Protein AF-A0A1V4M5J4-F1 (afdb_monomer)

pLDDT: mean 79.26, std 10.07, range [44.69, 93.56]

Nearest PDB structures (foldseek):
  1or7-assembly1_C  TM=6.309E-01  e=1.836E-01  Escherichia coli

Foldseek 3Di:
DPDQDDLVLLVCVVVVHDDDPVNVVCCVPDPVSVVSNVVVVVVVVVVVVVDDPDDDDPCPVVVVCVVPPPDDPVVVVVVVVVVVVVVVVVCVVPVVVVVCCVPVVVVVVVVVVVCVVVVVVVVVVVDDPVVVVVVVVVVVVVVVVVVVVVVVVVVD

Structure (mmCIF, N/CA/C/O backbone):
data_AF-A0A1V4M5J4-F1
#
_entry.id   AF-A0A1V4M5J4-F1
#
loop_
_atom_site.group_PDB
_atom_site.id
_atom_site.type_symbol
_atom_site.label_atom_id
_atom_site.label_alt_id
_atom_site.label_comp_id
_atom_site.label_asym_id
_atom_site.label_entity_id
_atom_site.label_seq_id
_atom_site.pdbx_PDB_ins_code
_atom_site.Cartn_x
_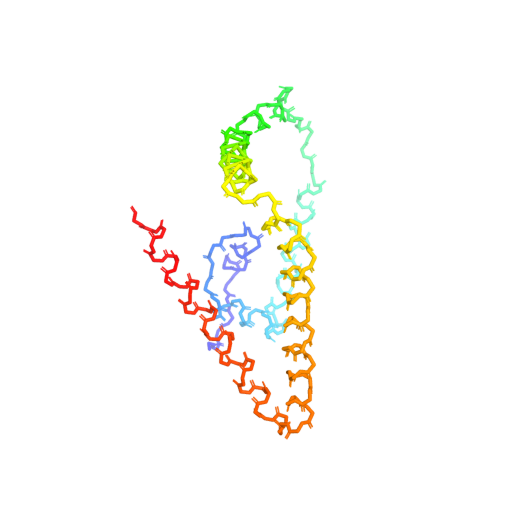atom_site.Cartn_y
_atom_site.Cartn_z
_atom_site.occupancy
_atom_site.B_iso_or_equiv
_atom_site.auth_seq_id
_atom_site.auth_comp_id
_atom_site.auth_asym_id
_atom_site.auth_atom_id
_atom_site.pdbx_PDB_model_num
ATOM 1 N N . MET A 1 1 ? -25.397 -15.116 8.235 1.00 53.81 1 MET A N 1
ATOM 2 C CA . MET A 1 1 ? -25.163 -15.018 9.693 1.00 53.81 1 MET A CA 1
ATOM 3 C C . MET A 1 1 ? -26.297 -14.196 10.264 1.00 53.81 1 MET A C 1
ATOM 5 O O . MET A 1 1 ? -26.350 -13.001 9.999 1.00 53.81 1 MET A O 1
ATOM 9 N N . ASP A 1 2 ? -27.207 -14.840 10.991 1.00 61.41 2 ASP A N 1
ATOM 10 C CA . ASP A 1 2 ? -28.459 -14.205 11.438 1.00 61.41 2 ASP A CA 1
ATOM 11 C C . ASP A 1 2 ? -28.350 -13.569 12.830 1.00 61.41 2 ASP A C 1
ATOM 13 O O . ASP A 1 2 ? -29.293 -12.954 13.320 1.00 61.41 2 ASP A O 1
ATOM 17 N N . LYS A 1 3 ? -27.184 -13.686 13.477 1.00 83.06 3 LYS A N 1
ATOM 18 C CA . LYS A 1 3 ? -26.915 -13.096 14.790 1.00 83.06 3 LYS A CA 1
ATOM 19 C C . LYS A 1 3 ? -25.970 -11.908 14.654 1.00 83.06 3 LYS A C 1
ATOM 21 O O . LYS A 1 3 ? -24.943 -12.004 13.988 1.00 83.06 3 LYS A O 1
ATOM 26 N N . CYS A 1 4 ? -26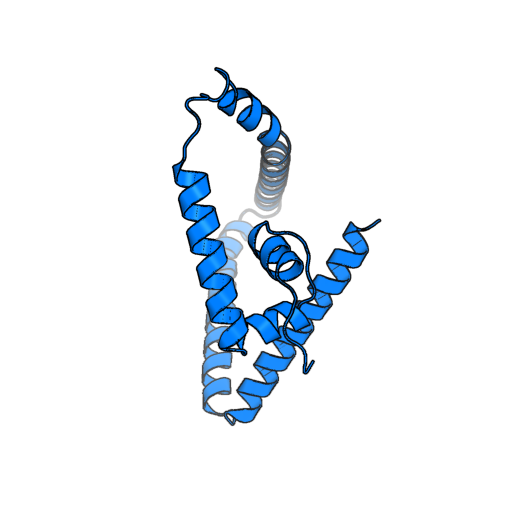.338 -10.805 15.303 1.00 88.56 4 CYS A N 1
ATOM 27 C CA . CYS A 1 4 ? -25.474 -9.638 15.443 1.00 88.56 4 CYS A CA 1
ATOM 28 C C . CYS A 1 4 ? -24.249 -9.994 16.308 1.00 88.56 4 CYS A C 1
ATOM 30 O O . CYS A 1 4 ? -24.425 -10.720 17.292 1.00 88.56 4 CYS A O 1
ATOM 32 N N . PRO A 1 5 ? -23.048 -9.476 15.988 1.00 88.56 5 PRO A N 1
ATOM 33 C CA . PRO A 1 5 ? -21.876 -9.624 16.840 1.00 88.56 5 PRO A CA 1
ATOM 34 C C . PRO A 1 5 ? -22.104 -8.983 18.212 1.00 88.56 5 PRO A C 1
ATOM 36 O O . PRO A 1 5 ? -22.878 -8.030 18.373 1.00 88.56 5 PRO A O 1
ATOM 39 N N . ASP A 1 6 ? -21.426 -9.536 19.206 1.00 90.75 6 ASP A N 1
ATOM 40 C CA . ASP A 1 6 ? -21.368 -8.998 20.555 1.00 90.75 6 ASP A CA 1
ATOM 41 C C . ASP A 1 6 ? -20.489 -7.735 20.611 1.00 90.75 6 ASP A C 1
ATOM 43 O O . ASP A 1 6 ? -19.774 -7.393 19.668 1.00 90.75 6 ASP A O 1
ATOM 47 N N . MET A 1 7 ? -20.559 -7.014 21.730 1.00 86.81 7 MET A N 1
ATOM 48 C CA . MET A 1 7 ? -19.864 -5.732 21.885 1.00 86.81 7 MET A CA 1
ATOM 49 C C . MET A 1 7 ? -18.336 -5.869 21.847 1.00 86.81 7 MET A C 1
ATOM 51 O O . MET A 1 7 ? -17.681 -4.953 21.356 1.00 86.81 7 MET A O 1
ATOM 55 N N . ILE A 1 8 ? -17.776 -6.997 22.303 1.00 90.31 8 ILE A N 1
ATOM 56 C CA . ILE A 1 8 ? -16.322 -7.218 22.320 1.00 90.31 8 ILE A CA 1
ATOM 57 C C . ILE A 1 8 ? -15.812 -7.332 20.886 1.00 90.31 8 ILE A C 1
ATOM 59 O O . ILE A 1 8 ? -14.844 -6.674 20.522 1.00 90.31 8 ILE A O 1
ATOM 63 N N . THR A 1 9 ? -16.522 -8.075 20.035 1.00 91.62 9 THR A N 1
ATOM 64 C CA . THR A 1 9 ? -16.176 -8.191 18.613 1.00 91.62 9 THR A CA 1
ATOM 65 C C . THR A 1 9 ? -16.234 -6.842 17.884 1.00 91.62 9 THR A C 1
ATOM 67 O O . THR A 1 9 ? -15.391 -6.552 17.034 1.00 91.62 9 THR A O 1
ATOM 70 N N . ILE A 1 10 ? -17.203 -5.979 18.217 1.00 90.25 10 ILE A N 1
ATOM 71 C CA . ILE A 1 10 ? -17.286 -4.623 17.643 1.00 90.25 10 ILE A CA 1
ATOM 72 C C . ILE A 1 10 ? -16.123 -3.746 18.139 1.00 90.25 10 ILE A C 1
ATOM 74 O O . ILE A 1 10 ? -15.601 -2.936 17.373 1.00 90.25 10 ILE A O 1
ATOM 78 N N . GLN A 1 11 ? -15.697 -3.904 19.392 1.00 90.50 11 GLN A N 1
ATOM 79 C CA . GLN A 1 11 ? -14.553 -3.181 19.942 1.00 90.50 11 GLN A CA 1
ATOM 80 C C . GLN A 1 11 ? -13.228 -3.638 19.312 1.00 90.50 11 GLN A C 1
ATOM 82 O O . GLN A 1 11 ? -12.470 -2.791 18.849 1.00 90.50 11 GLN A O 1
ATOM 87 N N . ALA A 1 12 ? -13.012 -4.948 19.166 1.00 91.62 12 ALA A N 1
ATOM 88 C CA . ALA A 1 12 ? -11.848 -5.515 18.481 1.00 91.62 12 ALA A CA 1
ATOM 89 C C . ALA A 1 12 ? -11.684 -4.940 17.060 1.00 91.62 12 ALA A C 1
ATOM 91 O O . ALA A 1 12 ? -10.591 -4.548 16.653 1.00 91.62 12 ALA A O 1
ATOM 92 N N . TYR A 1 13 ? -12.793 -4.775 16.328 1.00 92.12 13 TYR A N 1
ATOM 93 C CA . TYR A 1 13 ? -12.786 -4.092 15.031 1.00 92.12 13 TYR A CA 1
ATOM 94 C C . TYR A 1 13 ? -12.295 -2.637 15.105 1.00 92.12 13 TYR A C 1
ATOM 96 O O . TYR A 1 13 ? -11.559 -2.180 14.232 1.00 92.12 13 TYR A O 1
ATOM 104 N N . ILE A 1 14 ? -12.739 -1.883 16.114 1.00 89.88 14 ILE A N 1
ATOM 105 C CA . ILE A 1 14 ? -12.380 -0.470 16.310 1.00 89.88 14 ILE A CA 1
ATOM 106 C C . ILE A 1 14 ? -10.908 -0.314 16.716 1.00 89.88 14 ILE A C 1
ATOM 108 O O . ILE A 1 14 ? -10.287 0.703 16.387 1.00 89.88 14 ILE A O 1
ATOM 112 N N . ASP A 1 15 ? -10.355 -1.303 17.409 1.00 89.31 15 ASP A N 1
ATOM 113 C CA . ASP A 1 15 ? -8.960 -1.333 17.850 1.00 89.31 15 ASP A CA 1
ATOM 114 C C . ASP A 1 15 ? -8.002 -1.837 16.758 1.00 89.31 15 ASP A C 1
ATOM 116 O O . ASP A 1 15 ? -6.786 -1.822 16.935 1.00 89.31 15 ASP A O 1
ATOM 120 N N . GLY A 1 16 ? -8.538 -2.178 15.580 1.00 90.56 16 GLY A N 1
ATOM 121 C CA . GLY A 1 16 ? -7.759 -2.611 14.421 1.00 90.56 16 GLY A CA 1
ATOM 122 C C . GLY A 1 16 ? -7.316 -4.070 14.502 1.00 90.56 16 GLY A C 1
ATOM 123 O O . GLY A 1 16 ? -6.458 -4.491 13.724 1.00 90.56 16 GLY A O 1
ATOM 124 N N . GLU A 1 17 ? -7.892 -4.846 15.420 1.00 91.31 17 GLU A N 1
ATOM 125 C CA . GLU A 1 17 ? -7.632 -6.274 15.516 1.00 91.31 17 GLU A CA 1
ATOM 126 C C . GLU A 1 17 ? -8.239 -7.022 14.328 1.00 91.31 17 GLU A C 1
ATOM 128 O O . GLU A 1 17 ? -9.222 -6.610 13.699 1.00 91.31 17 GLU A O 1
ATOM 133 N N . LYS A 1 18 ? -7.633 -8.165 14.008 1.00 87.50 18 LYS A N 1
ATOM 134 C CA . LYS A 1 18 ? -8.095 -8.999 12.907 1.00 87.50 18 LYS A CA 1
ATOM 135 C C . LYS A 1 18 ? -9.385 -9.712 13.311 1.00 87.50 18 LYS A C 1
ATOM 137 O O . LYS A 1 18 ? -9.363 -10.613 14.143 1.00 87.50 18 LYS A O 1
ATOM 142 N N . ILE A 1 19 ? -10.476 -9.355 12.647 1.00 90.31 19 ILE A N 1
ATOM 143 C CA . ILE A 1 19 ? -11.776 -10.020 12.755 1.00 90.31 19 ILE A CA 1
ATOM 144 C C . ILE A 1 19 ? -12.249 -10.532 11.392 1.00 90.31 19 ILE A C 1
ATOM 146 O O . ILE A 1 19 ? -11.765 -10.090 10.350 1.00 90.31 19 ILE A O 1
ATOM 150 N N . ASP A 1 20 ? -13.194 -11.470 11.402 1.00 90.25 20 ASP A N 1
ATOM 151 C CA . ASP A 1 20 ? -13.699 -12.113 10.189 1.00 90.25 20 ASP A CA 1
ATOM 152 C C . ASP A 1 20 ? -14.428 -11.138 9.248 1.00 90.25 20 ASP A C 1
ATOM 154 O O . ASP A 1 20 ? -15.313 -10.375 9.653 1.00 90.25 20 ASP A O 1
ATOM 158 N N . ASP A 1 21 ? -14.134 -11.239 7.949 1.00 89.06 21 ASP A N 1
ATOM 159 C CA . ASP A 1 21 ? -14.714 -10.386 6.901 1.00 89.06 21 ASP A CA 1
ATOM 160 C C . ASP A 1 21 ? -16.246 -10.492 6.815 1.00 89.06 21 ASP A C 1
ATOM 162 O O . ASP A 1 21 ? -16.937 -9.526 6.478 1.00 89.06 21 ASP A O 1
ATOM 166 N N . SER A 1 22 ? -16.803 -11.653 7.168 1.00 88.62 22 SER A N 1
ATOM 167 C CA . SER A 1 22 ? -18.250 -11.888 7.223 1.00 88.62 22 SER A CA 1
ATOM 168 C C . SER A 1 22 ? -18.935 -11.040 8.302 1.00 88.62 22 SER A C 1
ATOM 170 O O . SER A 1 22 ? -20.039 -10.530 8.087 1.00 88.62 22 SER A O 1
ATOM 172 N N . ILE A 1 23 ? -18.266 -10.826 9.437 1.00 88.94 23 ILE A N 1
ATOM 173 C CA . ILE A 1 23 ? -18.744 -9.989 10.538 1.00 88.94 23 ILE A CA 1
ATOM 174 C C . ILE A 1 23 ? -18.654 -8.520 10.134 1.00 88.94 23 ILE A C 1
ATOM 176 O O . ILE A 1 23 ? -19.605 -7.768 10.348 1.00 88.94 23 ILE A O 1
ATOM 180 N N . ILE A 1 24 ? -17.570 -8.117 9.466 1.00 89.69 24 ILE A N 1
ATOM 181 C CA . ILE A 1 24 ? -17.420 -6.763 8.914 1.00 89.69 24 ILE A CA 1
ATOM 182 C C . ILE A 1 24 ? -18.541 -6.466 7.909 1.00 89.69 24 ILE A C 1
ATOM 184 O O . ILE A 1 24 ? -19.173 -5.407 7.975 1.00 89.69 24 ILE A O 1
ATOM 188 N N . ALA A 1 25 ? -18.835 -7.401 7.002 1.00 90.25 25 ALA A N 1
ATOM 189 C CA . ALA A 1 25 ? -19.927 -7.269 6.042 1.00 90.25 25 ALA A CA 1
ATOM 190 C C . ALA A 1 25 ? -21.294 -7.159 6.741 1.00 90.25 25 ALA A C 1
ATOM 192 O O . ALA A 1 25 ? -22.088 -6.275 6.406 1.00 90.25 25 ALA A O 1
ATOM 193 N N . HIS A 1 26 ? -21.547 -7.983 7.764 1.00 91.06 26 HIS A N 1
ATOM 194 C CA . HIS A 1 26 ? -22.761 -7.890 8.576 1.00 91.06 26 HIS A CA 1
ATOM 195 C C . HIS A 1 26 ? -22.872 -6.533 9.284 1.00 91.06 26 HIS A C 1
ATOM 197 O O . HIS A 1 26 ? -23.921 -5.895 9.216 1.00 91.06 26 HIS A O 1
ATOM 203 N N . MET A 1 27 ? -21.798 -6.046 9.912 1.00 90.12 27 MET A N 1
ATOM 204 C CA . MET A 1 27 ? -21.775 -4.745 10.587 1.00 90.12 27 MET A CA 1
ATOM 205 C C . MET A 1 27 ? -22.031 -3.580 9.629 1.00 90.12 27 MET A C 1
ATOM 207 O O . MET A 1 27 ? -22.615 -2.588 10.049 1.00 90.12 27 MET A O 1
ATOM 211 N N . LYS A 1 28 ? -21.649 -3.690 8.349 1.00 89.25 28 LYS A N 1
ATOM 212 C CA . LYS A 1 28 ? -21.954 -2.685 7.315 1.00 89.25 28 LYS A CA 1
ATOM 213 C C . LYS A 1 28 ? -23.415 -2.739 6.854 1.00 89.25 28 LYS A C 1
ATOM 215 O O . LYS A 1 28 ? -24.015 -1.691 6.623 1.00 89.25 28 LYS A O 1
ATOM 220 N N . GLY A 1 29 ? -23.998 -3.932 6.732 1.00 89.62 29 GLY A N 1
ATOM 221 C CA . GLY A 1 29 ? -25.382 -4.113 6.275 1.00 89.62 29 GLY A CA 1
ATOM 222 C C . GLY A 1 29 ? -26.430 -3.864 7.365 1.00 89.62 29 GLY A C 1
ATOM 223 O O . GLY A 1 29 ? -27.445 -3.204 7.134 1.00 89.62 29 GLY A O 1
ATOM 224 N N . CYS A 1 30 ? -26.173 -4.327 8.585 1.00 93.56 30 CYS A N 1
ATOM 225 C CA . CYS A 1 30 ? -27.130 -4.331 9.685 1.00 93.56 30 CYS A CA 1
ATOM 226 C C . CYS A 1 30 ? -27.238 -2.956 10.370 1.00 93.56 30 CYS A C 1
ATOM 228 O O . CYS A 1 30 ? -26.250 -2.402 10.852 1.00 93.56 30 CYS A O 1
ATOM 230 N N . GLN A 1 31 ? -28.447 -2.386 10.435 1.00 92.75 31 GLN A N 1
ATOM 231 C CA . GLN A 1 31 ? -28.675 -1.050 11.007 1.00 92.75 31 GLN A CA 1
ATOM 232 C C . GLN A 1 31 ? -28.373 -0.988 12.514 1.00 92.75 31 GLN A C 1
ATOM 234 O O . GLN A 1 31 ? -27.786 -0.012 12.983 1.00 92.75 31 GLN A O 1
ATOM 239 N N . SER A 1 32 ? -28.729 -2.028 13.273 1.00 92.06 32 SER A N 1
ATOM 240 C CA . SER A 1 32 ? -28.469 -2.081 14.718 1.00 92.06 32 SER A CA 1
ATOM 241 C C . SER A 1 32 ? -26.970 -2.151 15.022 1.00 92.06 32 SER A C 1
ATOM 243 O O . SER A 1 32 ? -26.491 -1.445 15.909 1.00 92.06 32 SER A O 1
ATOM 245 N N . CYS A 1 33 ? -26.218 -2.937 14.245 1.00 93.00 33 CYS A N 1
ATOM 246 C CA . CYS A 1 33 ? -24.767 -3.050 14.373 1.00 93.00 33 CYS A CA 1
ATOM 247 C C . CYS A 1 33 ? -24.063 -1.747 13.998 1.00 93.00 33 CYS A C 1
ATOM 249 O O . CYS A 1 33 ? -23.172 -1.316 14.723 1.00 93.00 33 CYS A O 1
ATOM 251 N N . ARG A 1 34 ? -24.505 -1.067 12.929 1.00 92.19 34 ARG A N 1
ATOM 252 C CA . ARG A 1 34 ? -23.992 0.265 12.569 1.00 92.19 34 ARG A CA 1
ATOM 253 C C . ARG A 1 34 ? -24.192 1.282 13.684 1.00 92.19 34 ARG A C 1
ATOM 255 O O . ARG A 1 34 ? -23.278 2.049 13.967 1.00 92.19 34 ARG A O 1
ATOM 262 N N . ARG A 1 35 ? -25.365 1.286 14.324 1.00 93.12 35 ARG A N 1
ATOM 263 C CA . ARG A 1 35 ? -25.643 2.210 15.430 1.00 93.12 35 ARG A CA 1
ATOM 264 C C . ARG A 1 35 ? -24.714 1.954 16.617 1.00 93.12 35 ARG A C 1
ATOM 266 O O . ARG A 1 35 ? -24.063 2.886 17.070 1.00 93.12 35 ARG A O 1
ATOM 273 N N . ARG A 1 36 ? -24.578 0.694 17.045 1.00 92.31 36 ARG A N 1
ATOM 274 C CA . ARG A 1 36 ? -23.653 0.304 18.127 1.00 92.31 36 ARG A CA 1
ATOM 275 C C . ARG A 1 36 ? -22.200 0.642 17.800 1.00 92.31 36 ARG A C 1
ATOM 277 O O . ARG A 1 36 ? -21.490 1.174 18.641 1.00 92.31 36 ARG A O 1
ATOM 284 N N . LEU A 1 37 ? -21.769 0.389 16.565 1.00 92.94 37 LEU A N 1
ATOM 285 C CA . LEU A 1 37 ? -20.431 0.751 16.100 1.00 92.94 37 LEU A CA 1
ATOM 286 C C . LEU A 1 37 ? -20.179 2.261 16.228 1.00 92.94 37 LEU A C 1
ATOM 288 O O . LEU A 1 37 ? -19.111 2.665 16.677 1.00 92.94 37 LEU A O 1
ATOM 292 N N . MET A 1 38 ? -21.154 3.094 15.854 1.00 92.56 38 MET A N 1
ATOM 293 C CA . MET A 1 38 ? -21.046 4.547 16.008 1.00 92.56 38 MET A CA 1
ATOM 294 C C . MET A 1 38 ? -21.010 4.970 17.479 1.00 92.56 38 MET A C 1
ATOM 296 O O . MET A 1 38 ? -20.183 5.801 17.837 1.00 92.56 38 MET A O 1
ATOM 300 N N . GLU A 1 39 ? -21.847 4.381 18.334 1.00 93.12 39 GLU A N 1
ATOM 301 C CA . GLU A 1 39 ? -21.849 4.651 19.779 1.00 93.12 39 GLU A CA 1
ATOM 302 C C . GLU A 1 39 ? -20.469 4.369 20.402 1.00 93.12 39 GLU A C 1
ATOM 304 O O . GLU A 1 39 ? -19.916 5.226 21.089 1.00 93.12 39 GLU A O 1
ATOM 309 N N . ILE A 1 40 ? -19.859 3.216 20.098 1.00 91.62 40 ILE A N 1
ATOM 310 C CA . ILE A 1 40 ? -18.527 2.866 20.621 1.00 91.62 40 ILE A CA 1
ATOM 311 C C . ILE A 1 40 ? -17.439 3.778 20.042 1.00 91.62 40 ILE A C 1
ATOM 313 O O . ILE A 1 40 ? -16.535 4.182 20.769 1.00 91.62 40 ILE A O 1
ATOM 317 N N . ARG A 1 41 ? -17.524 4.163 18.762 1.00 92.12 41 ARG A N 1
ATOM 318 C CA . ARG A 1 41 ? -16.579 5.127 18.169 1.00 92.12 41 ARG A CA 1
ATOM 319 C C . ARG A 1 41 ? -16.616 6.479 18.871 1.00 92.12 41 ARG A C 1
ATOM 321 O O . ARG A 1 41 ? -15.557 7.031 19.142 1.00 92.12 41 ARG A O 1
ATOM 328 N N . VAL A 1 42 ? -17.806 6.982 19.197 1.00 91.62 42 VAL A N 1
ATOM 329 C CA . VAL A 1 42 ? -17.960 8.238 19.947 1.00 91.62 42 VAL A CA 1
ATOM 330 C C . VAL A 1 42 ? -17.361 8.109 21.347 1.00 91.62 42 VAL A C 1
ATOM 332 O O . VAL A 1 42 ? -16.683 9.027 21.807 1.00 91.62 42 VAL A O 1
ATOM 335 N N . LEU A 1 43 ? -17.557 6.970 22.019 1.00 89.00 43 LEU A N 1
ATOM 336 C CA . LEU A 1 43 ? -16.948 6.709 23.326 1.00 89.00 43 LEU A CA 1
ATOM 337 C C . LEU A 1 43 ? -15.417 6.666 23.248 1.00 89.00 43 LEU A C 1
ATOM 339 O O . LEU A 1 43 ? -14.766 7.321 24.058 1.00 89.00 43 LEU A O 1
ATOM 343 N N . LYS A 1 44 ? -14.852 5.967 22.256 1.00 87.88 44 LYS A N 1
ATOM 344 C CA . LYS A 1 44 ? -13.405 5.935 21.998 1.00 87.88 44 LYS A CA 1
ATOM 345 C C . LYS A 1 44 ? -12.858 7.331 21.744 1.00 87.88 44 LYS A C 1
ATOM 347 O O . LYS A 1 44 ? -11.929 7.743 22.415 1.00 87.88 44 LYS A O 1
ATOM 352 N N . GLU A 1 45 ? -13.477 8.091 20.848 1.00 87.38 45 GLU A N 1
ATOM 353 C CA . GLU A 1 45 ? -13.035 9.451 20.543 1.00 87.38 45 GLU A CA 1
ATOM 354 C C . GLU A 1 45 ? -13.106 10.367 21.775 1.00 87.38 45 GLU A C 1
ATOM 356 O O . GLU A 1 45 ? -12.223 11.191 22.003 1.00 87.38 45 GLU A O 1
ATOM 361 N N . THR A 1 46 ? -14.137 10.207 22.607 1.00 86.94 46 THR A N 1
ATOM 362 C CA . THR A 1 46 ? -14.259 10.946 23.871 1.00 86.94 46 THR A CA 1
ATOM 363 C C . THR A 1 46 ? -13.156 10.549 24.857 1.00 86.94 46 THR A C 1
ATOM 365 O O . THR A 1 46 ? -12.590 11.422 25.512 1.00 86.94 46 THR A O 1
ATOM 368 N N . ALA A 1 47 ? -12.816 9.260 24.935 1.00 84.94 47 ALA A N 1
ATOM 369 C CA . ALA A 1 47 ? -11.721 8.746 25.755 1.00 84.94 47 ALA A CA 1
ATOM 370 C C . ALA A 1 47 ? -10.336 9.185 25.239 1.00 84.94 47 ALA A C 1
ATOM 372 O O . ALA A 1 47 ? -9.489 9.581 26.033 1.00 84.94 47 ALA A O 1
ATOM 373 N N . ASP A 1 48 ? -10.120 9.212 23.925 1.00 81.19 48 ASP A N 1
ATOM 374 C CA . ASP A 1 48 ? -8.877 9.694 23.311 1.00 81.19 48 ASP A CA 1
ATOM 375 C C . ASP A 1 48 ? -8.683 11.198 23.580 1.00 81.19 48 ASP A C 1
ATOM 377 O O . ASP A 1 48 ? -7.585 11.666 23.886 1.00 81.19 48 ASP A O 1
ATOM 381 N N . ARG A 1 49 ? -9.776 11.973 23.543 1.00 81.06 49 ARG A N 1
ATOM 382 C CA . ARG A 1 49 ? -9.782 13.409 23.880 1.00 81.06 49 ARG A CA 1
ATOM 383 C C . ARG A 1 49 ? -9.573 13.697 25.363 1.00 81.06 49 ARG A C 1
ATOM 385 O O . ARG A 1 49 ? -9.228 14.826 25.703 1.00 81.06 49 ARG A O 1
ATOM 392 N N . LEU A 1 50 ? -9.750 12.707 26.236 1.00 80.94 50 LEU A N 1
ATOM 393 C CA . LEU A 1 50 ? -9.435 12.825 27.660 1.00 80.94 50 LEU A CA 1
ATOM 394 C C . LEU A 1 50 ? -7.925 12.936 27.934 1.00 80.94 50 LEU A C 1
ATOM 396 O O . LEU A 1 50 ? -7.560 13.055 29.100 1.0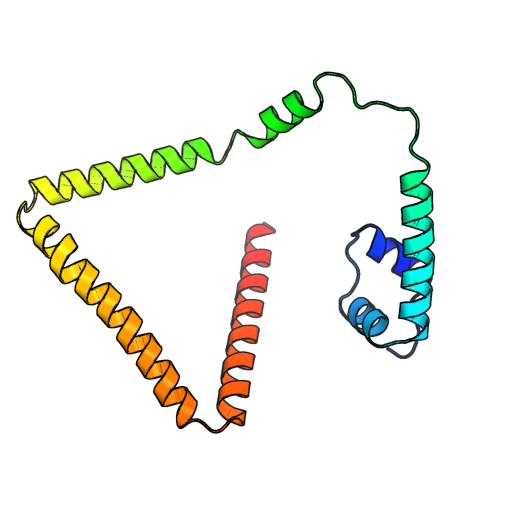0 80.94 50 LEU A O 1
ATOM 400 N N . ALA A 1 51 ? -7.089 12.957 26.881 1.00 61.31 51 ALA A N 1
ATOM 401 C CA . ALA A 1 51 ? -5.719 13.469 26.820 1.00 61.31 51 ALA A CA 1
ATOM 402 C C . ALA A 1 51 ? -5.030 13.542 28.189 1.00 61.31 51 ALA A C 1
ATOM 404 O O . ALA A 1 51 ? -5.033 14.574 28.871 1.00 61.31 51 ALA A O 1
ATOM 405 N N . GLY A 1 52 ? -4.418 12.424 28.584 1.00 65.31 52 GLY A N 1
ATOM 406 C CA . GLY A 1 52 ? -3.474 12.423 29.692 1.00 65.31 52 GLY A CA 1
ATOM 407 C C . GLY A 1 52 ? -2.426 13.517 29.469 1.00 65.31 52 GLY A C 1
ATOM 408 O O . GLY A 1 52 ? -1.961 13.732 28.353 1.00 65.31 52 GLY A O 1
ATOM 409 N N . LYS A 1 53 ? -2.034 14.224 30.534 1.00 66.56 53 LYS A N 1
ATOM 410 C CA . LYS A 1 53 ? -0.989 15.272 30.487 1.00 66.56 53 LYS A CA 1
ATOM 411 C C . LYS A 1 53 ? 0.414 14.721 30.186 1.00 66.56 53 LYS A C 1
ATOM 413 O O . LYS A 1 53 ? 1.397 15.458 30.271 1.00 66.56 53 LYS A O 1
ATOM 418 N N . GLU A 1 54 ? 0.515 13.430 29.901 1.00 74.06 54 GLU A N 1
ATOM 419 C CA . GLU A 1 54 ? 1.762 12.742 29.630 1.00 74.06 54 GLU A CA 1
ATOM 420 C C . GLU A 1 54 ? 2.292 13.181 28.270 1.00 74.06 54 GLU A C 1
ATOM 422 O O . GLU A 1 54 ? 1.646 13.046 27.232 1.00 74.06 54 GLU A O 1
ATOM 427 N N . LYS A 1 55 ? 3.486 13.765 28.293 1.00 76.75 55 LYS A N 1
ATOM 428 C CA . LYS A 1 55 ? 4.234 14.081 27.085 1.00 76.75 55 LYS A CA 1
ATOM 429 C C . LYS A 1 55 ? 5.072 12.867 26.717 1.00 76.75 55 LYS A C 1
ATOM 431 O O . LYS A 1 55 ? 5.621 12.205 27.597 1.00 76.75 55 LYS A O 1
ATOM 436 N N . LEU A 1 56 ? 5.194 12.610 25.417 1.00 78.00 56 LEU A N 1
ATOM 437 C CA . LEU A 1 56 ? 6.180 11.661 24.909 1.00 78.00 56 LEU A CA 1
ATOM 438 C C . LEU A 1 56 ? 7.582 12.060 25.409 1.00 78.00 56 LEU A C 1
ATOM 440 O O . LEU A 1 56 ? 7.855 13.261 25.523 1.00 78.00 56 LEU A O 1
ATOM 444 N N . PRO A 1 57 ? 8.466 11.088 25.697 1.00 83.69 57 PRO A N 1
ATOM 445 C CA . PRO A 1 57 ? 9.842 11.377 26.080 1.00 83.69 57 PRO A CA 1
ATOM 446 C C . PRO A 1 57 ? 10.539 12.239 25.024 1.00 83.69 57 PRO A C 1
ATOM 448 O O . PRO A 1 57 ? 10.311 12.071 23.820 1.00 83.69 57 PRO A O 1
ATOM 451 N N . GLU A 1 58 ? 11.418 13.138 25.467 1.00 86.62 58 GLU A N 1
ATOM 452 C CA . GLU A 1 58 ? 12.287 13.883 24.555 1.00 86.62 58 GLU A CA 1
ATOM 453 C C . GLU A 1 58 ? 13.102 12.901 23.693 1.00 86.62 58 GLU A C 1
ATOM 455 O O . GLU A 1 58 ? 13.577 11.873 24.177 1.00 86.62 58 GLU A O 1
ATOM 460 N N . GLY A 1 59 ? 13.200 13.174 22.389 1.00 84.44 59 GLY A N 1
ATOM 461 C CA . GLY A 1 59 ? 13.908 12.313 21.434 1.00 84.44 59 GLY A CA 1
ATOM 462 C C . GLY A 1 59 ? 13.144 11.074 20.941 1.00 84.44 59 GLY A C 1
ATOM 463 O O . GLY A 1 59 ? 13.671 10.335 20.110 1.00 84.44 59 GLY A O 1
ATOM 464 N N . PHE A 1 60 ? 11.892 10.837 21.365 1.00 86.94 60 PHE A N 1
ATOM 465 C CA . PHE A 1 60 ? 11.095 9.693 20.883 1.00 86.94 60 PHE A CA 1
ATOM 466 C C . PHE A 1 60 ? 10.957 9.665 19.350 1.00 86.94 60 PHE A C 1
ATOM 468 O O . PHE A 1 60 ? 11.154 8.625 18.722 1.00 86.94 60 PHE A O 1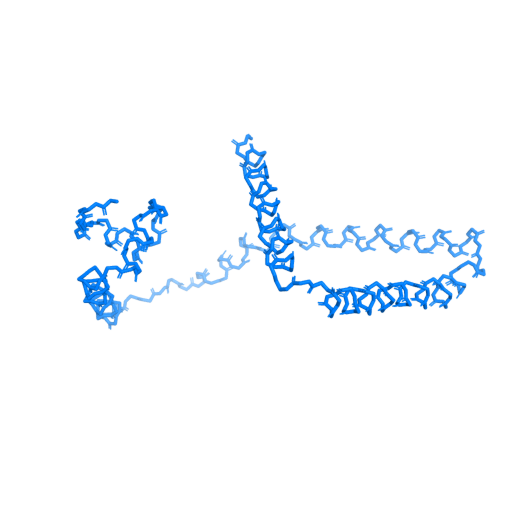
ATOM 475 N N . MET A 1 61 ? 10.664 10.816 18.736 1.00 85.00 61 MET A N 1
ATOM 476 C CA . MET A 1 61 ? 10.525 10.919 17.278 1.00 85.00 61 MET A CA 1
ATOM 477 C C . MET A 1 61 ? 11.852 10.690 16.546 1.00 85.00 61 MET A C 1
ATOM 479 O O . MET A 1 61 ? 11.866 10.091 15.472 1.00 85.00 61 MET A O 1
ATOM 483 N N . GLU A 1 62 ? 12.971 11.113 17.134 1.00 85.06 62 GLU A N 1
ATOM 484 C CA . GLU A 1 62 ? 14.308 10.902 16.573 1.00 85.06 62 GLU A CA 1
ATOM 485 C C . GLU A 1 62 ? 14.680 9.417 16.618 1.00 85.06 62 GLU A C 1
ATOM 487 O O . GLU A 1 62 ? 15.062 8.855 15.591 1.00 85.06 62 GLU A O 1
ATOM 492 N N . ALA A 1 63 ? 14.448 8.749 17.753 1.00 82.31 63 ALA A N 1
ATOM 493 C CA . ALA A 1 63 ? 14.649 7.309 17.903 1.00 82.31 63 ALA A CA 1
ATOM 494 C C . ALA A 1 63 ? 13.764 6.488 16.948 1.00 82.31 63 ALA A C 1
ATOM 496 O O . ALA A 1 63 ? 14.229 5.512 16.353 1.00 82.31 63 ALA A O 1
ATOM 497 N N . LEU A 1 64 ? 12.505 6.898 16.759 1.00 81.94 64 LEU A N 1
ATOM 498 C CA . LEU A 1 64 ? 11.596 6.262 15.808 1.00 81.94 64 LEU A CA 1
ATOM 499 C C . LEU A 1 64 ? 12.109 6.420 14.371 1.00 81.94 64 LEU A C 1
ATOM 501 O O . LEU A 1 64 ? 12.216 5.433 13.645 1.00 81.94 64 LEU A O 1
ATOM 505 N N . SER A 1 65 ? 12.482 7.643 13.987 1.00 79.06 65 SER A N 1
ATOM 506 C CA . SER A 1 65 ? 12.959 7.950 12.637 1.00 79.06 65 SER A CA 1
ATOM 507 C C . SER A 1 65 ? 14.251 7.210 12.286 1.00 79.06 65 SER A C 1
ATOM 509 O O . SER A 1 65 ? 14.367 6.697 11.172 1.00 79.06 65 SER A O 1
ATOM 511 N N . ALA A 1 66 ? 15.178 7.083 13.243 1.00 77.69 66 ALA A N 1
ATOM 512 C CA . ALA A 1 66 ? 16.418 6.334 13.082 1.00 77.69 66 ALA A CA 1
ATOM 513 C C . ALA A 1 66 ? 16.135 4.856 12.787 1.00 77.69 66 ALA A C 1
ATOM 515 O O . ALA A 1 66 ? 16.717 4.286 11.871 1.00 77.69 66 ALA A O 1
ATOM 516 N N . ARG A 1 67 ? 15.165 4.255 13.484 1.00 70.94 67 ARG A N 1
ATOM 517 C CA . ARG A 1 67 ? 14.820 2.838 13.317 1.00 70.94 67 ARG A CA 1
ATOM 518 C C . ARG A 1 67 ? 14.123 2.523 11.990 1.00 70.94 67 ARG A C 1
ATOM 520 O O . ARG A 1 67 ? 14.239 1.409 11.492 1.00 70.94 67 ARG A O 1
ATOM 527 N N . THR A 1 68 ? 13.406 3.481 11.405 1.00 67.44 68 THR A N 1
ATOM 528 C CA . THR A 1 68 ? 12.728 3.318 10.104 1.00 67.44 68 THR A CA 1
ATOM 529 C C . THR A 1 68 ? 13.602 3.612 8.880 1.00 67.44 68 THR A C 1
ATOM 531 O O . THR A 1 68 ? 13.186 3.313 7.763 1.00 67.44 68 THR A O 1
ATOM 534 N N . ARG A 1 69 ? 14.791 4.209 9.043 1.00 59.38 69 ARG A N 1
ATOM 535 C CA . ARG A 1 69 ? 15.587 4.738 7.917 1.00 59.38 69 ARG A CA 1
ATOM 536 C C . ARG A 1 69 ? 16.479 3.703 7.216 1.00 59.38 69 ARG A C 1
ATOM 538 O O . ARG A 1 69 ? 16.939 3.967 6.106 1.00 59.38 69 ARG A O 1
ATOM 545 N N . ASP A 1 70 ? 16.701 2.536 7.813 1.00 57.97 70 ASP A N 1
ATOM 546 C CA . ASP A 1 70 ? 17.884 1.730 7.484 1.00 57.97 70 ASP A CA 1
ATOM 547 C C . ASP A 1 70 ? 17.775 0.766 6.286 1.00 57.97 70 ASP A C 1
ATOM 549 O O . ASP A 1 70 ? 18.807 0.280 5.832 1.00 57.97 70 ASP A O 1
ATOM 553 N N . SER A 1 71 ? 16.602 0.496 5.695 1.00 58.00 71 SER A N 1
ATOM 554 C CA . SER A 1 71 ? 16.504 -0.574 4.673 1.00 58.00 71 SER A CA 1
ATOM 555 C C . SER A 1 71 ? 16.243 -0.133 3.226 1.00 58.00 71 SER A C 1
ATOM 557 O O . SER A 1 71 ? 16.631 -0.849 2.304 1.00 58.00 71 SER A O 1
ATOM 559 N N . SER A 1 72 ? 15.631 1.029 2.973 1.00 64.00 72 SER A N 1
ATOM 560 C CA . SER A 1 72 ? 15.179 1.388 1.613 1.00 64.00 72 SER A CA 1
ATOM 561 C C . SER A 1 72 ? 16.178 2.224 0.806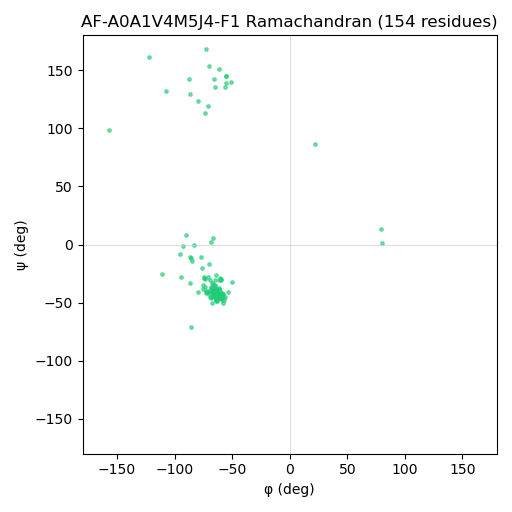 1.00 64.00 72 SER A C 1
ATOM 563 O O . SER A 1 72 ? 16.216 2.126 -0.421 1.00 64.00 72 SER A O 1
ATOM 565 N N . LEU A 1 73 ? 17.023 3.018 1.469 1.00 70.00 73 LEU A N 1
ATOM 566 C CA . LEU A 1 73 ? 17.963 3.914 0.785 1.00 70.00 73 LEU A CA 1
ATOM 567 C C . LEU A 1 73 ? 19.110 3.159 0.107 1.00 70.00 73 LEU A C 1
ATOM 569 O O . LEU A 1 73 ? 19.463 3.472 -1.026 1.00 70.00 73 LEU A O 1
ATOM 573 N N . LEU A 1 74 ? 19.658 2.137 0.766 1.00 72.19 74 LEU A N 1
ATOM 574 C CA . LEU A 1 74 ? 20.731 1.311 0.205 1.00 72.19 74 LEU A CA 1
ATOM 575 C C . LEU A 1 74 ? 20.261 0.533 -1.027 1.00 72.19 74 LEU A C 1
ATOM 577 O O . LEU A 1 74 ? 20.965 0.515 -2.033 1.00 72.19 74 LEU A O 1
ATOM 581 N N . ALA A 1 75 ? 19.054 -0.035 -0.974 1.00 75.19 75 ALA A N 1
ATOM 582 C CA . ALA A 1 75 ? 18.443 -0.714 -2.113 1.00 75.19 75 ALA A CA 1
ATOM 583 C C . ALA A 1 75 ? 18.198 0.245 -3.289 1.00 75.19 75 ALA A C 1
ATOM 585 O O . ALA A 1 75 ? 18.517 -0.083 -4.427 1.00 75.19 75 ALA A O 1
ATOM 586 N N . ALA A 1 76 ? 17.702 1.458 -3.021 1.00 76.94 76 ALA A N 1
ATOM 587 C CA . ALA A 1 76 ? 17.493 2.463 -4.060 1.00 76.94 76 ALA A CA 1
ATOM 588 C C . ALA A 1 76 ? 18.815 2.876 -4.734 1.00 76.94 76 ALA A C 1
ATOM 590 O O . ALA A 1 76 ? 18.900 2.927 -5.965 1.00 76.94 76 ALA A O 1
ATOM 591 N N . ILE A 1 77 ? 19.866 3.110 -3.939 1.00 84.25 77 ILE A N 1
ATOM 592 C CA . ILE A 1 77 ? 21.196 3.484 -4.437 1.00 84.25 77 ILE A CA 1
ATOM 593 C C . ILE A 1 77 ? 21.805 2.356 -5.278 1.00 84.25 77 ILE A C 1
ATOM 595 O O . ILE A 1 77 ? 22.343 2.630 -6.352 1.00 84.25 77 ILE A O 1
ATOM 599 N N . THR A 1 78 ? 21.697 1.094 -4.851 1.00 82.19 78 THR A N 1
ATOM 600 C CA . THR A 1 78 ? 22.229 -0.038 -5.626 1.00 82.19 78 THR A CA 1
ATOM 601 C C . THR A 1 78 ? 21.491 -0.216 -6.948 1.00 82.19 78 THR A C 1
ATOM 603 O O . THR A 1 78 ? 22.147 -0.372 -7.979 1.00 82.19 78 THR A O 1
ATOM 606 N N . THR A 1 79 ? 20.159 -0.098 -6.979 1.00 82.62 79 THR A N 1
ATOM 607 C CA . THR A 1 79 ? 19.411 -0.119 -8.248 1.00 82.62 79 THR A CA 1
ATOM 608 C C . THR A 1 79 ? 19.796 1.027 -9.178 1.00 82.62 79 THR A C 1
ATOM 610 O O . THR A 1 79 ? 19.991 0.798 -10.372 1.00 82.62 79 THR A O 1
ATOM 613 N N . ALA A 1 80 ? 19.969 2.242 -8.650 1.00 87.00 80 ALA A N 1
ATOM 614 C CA . ALA A 1 80 ? 20.382 3.393 -9.448 1.00 87.00 80 ALA A CA 1
ATOM 615 C C . ALA A 1 80 ? 21.788 3.199 -10.040 1.00 87.00 80 ALA A C 1
ATOM 617 O O . ALA A 1 80 ? 22.010 3.494 -11.214 1.00 87.00 80 ALA A O 1
ATOM 618 N N . ALA A 1 81 ? 22.722 2.646 -9.259 1.00 89.50 81 ALA A N 1
ATOM 619 C CA . ALA A 1 81 ? 24.076 2.347 -9.716 1.00 89.50 81 ALA A CA 1
ATOM 620 C C . ALA A 1 81 ? 24.092 1.283 -10.826 1.00 89.50 81 ALA A C 1
ATOM 622 O O . ALA A 1 81 ? 24.748 1.477 -11.849 1.00 89.50 81 ALA A O 1
ATOM 623 N N . ILE A 1 82 ? 23.333 0.191 -10.669 1.00 89.44 82 ILE A N 1
ATOM 624 C CA . ILE A 1 82 ? 23.207 -0.859 -11.695 1.00 89.44 82 ILE A CA 1
ATOM 625 C C . ILE A 1 82 ? 22.630 -0.277 -12.989 1.00 89.44 82 ILE A C 1
ATOM 627 O O . ILE A 1 82 ? 23.153 -0.534 -14.073 1.00 89.44 82 ILE A O 1
ATOM 631 N N . PHE A 1 83 ? 21.583 0.543 -12.881 1.00 87.31 83 PHE A N 1
ATOM 632 C CA . PHE A 1 83 ? 20.961 1.177 -14.038 1.00 87.31 83 PHE A CA 1
ATOM 633 C C . PHE A 1 83 ? 21.933 2.110 -14.771 1.00 87.31 83 PHE A C 1
ATOM 635 O O . PHE A 1 83 ? 22.040 2.055 -15.995 1.00 87.31 83 PHE A O 1
ATOM 642 N N . LEU A 1 84 ? 22.701 2.914 -14.031 1.00 90.75 84 LEU A N 1
ATOM 643 C CA . LEU A 1 84 ? 23.715 3.798 -14.602 1.00 90.75 84 LEU A CA 1
ATOM 644 C C . LEU A 1 84 ? 24.785 3.008 -15.369 1.00 90.75 84 LEU A C 1
ATOM 646 O O . LEU A 1 84 ? 25.132 3.375 -16.491 1.00 90.75 84 LEU A O 1
ATOM 650 N N . VAL A 1 85 ? 25.276 1.906 -14.794 1.00 89.25 85 VAL A N 1
ATOM 651 C CA . VAL A 1 85 ? 26.262 1.033 -15.449 1.00 89.25 85 VAL A CA 1
ATOM 652 C C . VAL A 1 85 ? 25.698 0.466 -16.748 1.00 89.25 85 VAL A C 1
ATOM 654 O O . VAL A 1 85 ? 26.374 0.535 -17.768 1.00 89.25 85 VAL A O 1
ATOM 657 N N . LEU A 1 86 ? 24.452 -0.015 -16.752 1.00 82.00 86 LEU A N 1
ATOM 658 C CA . LEU A 1 86 ? 23.810 -0.537 -17.962 1.00 82.00 86 LEU A CA 1
ATOM 659 C C . LEU A 1 86 ? 23.678 0.525 -19.060 1.00 82.00 86 LEU A C 1
ATOM 661 O O . LEU A 1 86 ? 23.962 0.235 -20.222 1.00 82.00 86 LEU A O 1
ATOM 665 N N . VAL A 1 87 ? 23.299 1.755 -18.705 1.00 79.44 87 VAL A N 1
ATOM 666 C CA . VAL A 1 87 ? 23.203 2.872 -19.659 1.00 79.44 87 VAL A CA 1
ATOM 667 C C . VAL A 1 87 ? 24.577 3.219 -20.233 1.00 79.44 87 VAL A C 1
ATOM 669 O O . VAL A 1 87 ? 24.713 3.378 -21.445 1.00 79.44 87 VAL A O 1
ATOM 672 N N . ILE A 1 88 ? 25.612 3.282 -19.392 1.00 83.94 88 ILE A N 1
ATOM 673 C CA . ILE A 1 88 ? 26.987 3.547 -19.834 1.00 83.94 88 ILE A CA 1
ATOM 674 C C . ILE A 1 88 ? 27.480 2.416 -20.744 1.00 83.94 88 ILE A C 1
ATOM 676 O O . ILE A 1 88 ? 27.995 2.682 -21.829 1.00 83.94 88 ILE A O 1
ATOM 680 N N . SER A 1 89 ? 27.281 1.153 -20.361 1.00 82.19 89 SER A N 1
ATOM 681 C CA . SER A 1 89 ? 27.638 -0.000 -21.191 1.00 82.19 89 SER A CA 1
ATOM 682 C C . SER A 1 89 ? 26.924 0.033 -22.544 1.00 82.19 89 SER A C 1
ATOM 684 O O . SER A 1 89 ? 27.566 -0.184 -23.570 1.00 82.19 89 SER A O 1
ATOM 686 N N . ALA A 1 90 ? 25.632 0.368 -22.574 1.00 75.62 90 ALA A N 1
ATOM 687 C CA . ALA A 1 90 ? 24.870 0.510 -23.813 1.00 75.62 90 ALA A CA 1
ATOM 688 C C . ALA A 1 90 ? 25.407 1.641 -24.710 1.00 75.62 90 ALA A C 1
ATOM 690 O O . ALA A 1 90 ? 25.482 1.465 -25.926 1.00 75.62 90 ALA A O 1
ATOM 691 N N . TYR A 1 91 ? 25.839 2.764 -24.125 1.00 79.06 91 TYR A N 1
ATOM 692 C CA . TYR A 1 91 ? 26.454 3.876 -24.860 1.00 79.06 91 TYR A CA 1
ATOM 693 C C . TYR A 1 91 ? 27.757 3.470 -25.552 1.00 79.06 91 TYR A C 1
ATOM 695 O O . TYR A 1 91 ? 27.958 3.784 -26.724 1.00 79.06 91 TYR A O 1
ATOM 703 N N . PHE A 1 92 ? 28.630 2.744 -24.847 1.00 82.38 92 PHE A N 1
ATOM 704 C CA . PHE A 1 92 ? 29.908 2.295 -25.403 1.00 82.38 92 PHE A CA 1
ATOM 705 C C . PHE A 1 92 ? 29.762 1.152 -26.415 1.00 82.38 92 PHE A C 1
ATOM 707 O O . PHE A 1 92 ? 30.568 1.061 -27.338 1.00 82.38 92 PHE A O 1
ATOM 714 N N . LEU A 1 93 ? 28.745 0.296 -26.271 1.00 80.44 93 LEU A N 1
ATOM 715 C CA . LEU A 1 93 ? 28.482 -0.801 -27.208 1.00 80.44 93 LEU A CA 1
ATOM 716 C C . LEU A 1 93 ? 27.915 -0.307 -28.542 1.00 80.44 93 LEU A C 1
ATOM 718 O O . LEU A 1 93 ? 28.289 -0.827 -29.592 1.00 80.44 93 LEU A O 1
ATOM 722 N N . ASN A 1 94 ? 27.013 0.679 -28.523 1.00 78.75 94 ASN A N 1
ATOM 723 C CA . ASN A 1 94 ? 26.476 1.275 -29.742 1.00 78.75 94 ASN A CA 1
ATOM 724 C C . ASN A 1 94 ? 25.936 2.694 -29.461 1.00 78.75 94 ASN A C 1
ATOM 726 O O . ASN A 1 94 ? 24.795 2.839 -29.012 1.00 78.75 94 ASN A O 1
ATOM 730 N N . PRO A 1 95 ? 26.703 3.760 -29.751 1.00 70.19 95 PRO A N 1
ATOM 731 C CA . PRO A 1 95 ? 26.321 5.125 -29.381 1.00 70.19 95 PRO A CA 1
ATOM 732 C C . PRO A 1 95 ? 25.038 5.601 -30.083 1.00 70.19 95 PRO A C 1
ATOM 734 O O . PRO A 1 95 ? 24.294 6.411 -29.529 1.00 70.19 95 PRO A O 1
ATOM 737 N N . GL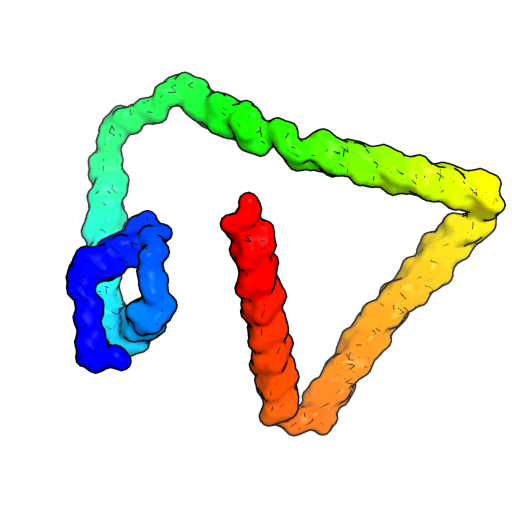Y A 1 96 ? 24.724 5.054 -31.265 1.00 74.25 96 GLY A N 1
ATOM 738 C CA . GLY A 1 96 ? 23.476 5.341 -31.980 1.00 74.25 96 GLY A CA 1
ATOM 739 C C . GLY A 1 96 ? 22.250 4.634 -31.391 1.00 74.25 96 GLY A C 1
ATOM 740 O O . GLY A 1 96 ? 21.122 5.084 -31.591 1.00 74.25 96 GLY A O 1
ATOM 741 N N . TYR A 1 97 ? 22.452 3.560 -30.625 1.00 71.12 97 TYR A N 1
ATOM 742 C CA . TYR A 1 97 ? 21.366 2.767 -30.054 1.00 71.12 97 TYR A CA 1
ATOM 743 C C . TYR A 1 97 ? 20.619 3.519 -28.956 1.00 71.12 97 TYR A C 1
ATOM 745 O O . TYR A 1 97 ? 19.397 3.472 -28.930 1.00 71.12 97 TYR A O 1
ATOM 753 N N . LEU A 1 98 ? 21.308 4.272 -28.092 1.00 69.69 98 LEU A N 1
ATOM 754 C CA . LEU A 1 98 ? 20.633 5.067 -27.058 1.00 69.69 98 LEU A CA 1
ATOM 755 C C . LEU A 1 98 ? 19.806 6.203 -27.657 1.00 69.69 98 LEU A C 1
ATOM 757 O O . LEU A 1 98 ? 18.676 6.411 -27.232 1.00 69.69 98 LEU A O 1
ATOM 761 N N . GLN A 1 99 ? 20.321 6.908 -28.667 1.00 75.31 99 GLN A N 1
ATOM 762 C CA . GLN A 1 99 ? 19.553 7.956 -29.347 1.00 75.31 99 GLN A CA 1
ATOM 763 C C . GLN A 1 99 ? 18.328 7.383 -30.068 1.00 75.31 99 GLN A C 1
ATOM 765 O O . GLN A 1 99 ? 17.241 7.960 -29.993 1.00 75.31 99 GLN A O 1
ATOM 770 N N . TRP A 1 100 ? 18.468 6.223 -30.713 1.00 76.88 100 TRP A N 1
ATOM 771 C CA . TRP A 1 100 ? 17.342 5.501 -31.303 1.00 76.88 100 TRP A CA 1
ATOM 772 C C . TRP A 1 100 ? 16.354 4.996 -30.239 1.00 76.88 100 TRP A C 1
ATOM 774 O O . TRP A 1 100 ? 15.148 5.118 -30.416 1.00 76.88 100 TRP A O 1
ATOM 784 N N . TRP A 1 101 ? 16.827 4.498 -29.099 1.00 72.25 101 TRP A N 1
ATOM 785 C CA . TRP A 1 101 ? 15.975 3.988 -28.025 1.00 72.25 101 TRP A CA 1
ATOM 786 C C . TRP A 1 101 ? 15.210 5.111 -27.307 1.00 72.25 101 TRP A C 1
ATOM 788 O O . TRP A 1 101 ? 14.007 4.992 -27.084 1.00 72.25 101 TRP A O 1
ATOM 798 N N . PHE A 1 102 ? 15.858 6.245 -27.022 1.00 74.12 102 PHE A N 1
ATOM 799 C CA . PHE A 1 102 ? 15.193 7.423 -26.453 1.00 74.12 102 PHE A CA 1
ATOM 800 C C . PHE A 1 102 ? 14.202 8.072 -27.425 1.00 74.12 102 PHE A C 1
ATOM 802 O O . PHE A 1 102 ? 13.187 8.597 -26.983 1.00 74.12 102 PHE A O 1
ATOM 809 N N . SER A 1 103 ? 14.463 8.033 -28.735 1.00 77.44 103 SER A N 1
ATOM 810 C CA . SER A 1 103 ? 13.540 8.576 -29.738 1.00 77.44 103 SER A CA 1
ATOM 811 C C . SER A 1 103 ? 12.474 7.558 -30.148 1.00 77.44 103 SER A C 1
ATOM 813 O O . SER A 1 103 ? 11.315 7.692 -29.768 1.00 77.44 103 SER A O 1
ATOM 815 N N . ALA A 1 104 ? 12.838 6.514 -30.885 1.00 69.12 104 ALA A N 1
ATOM 816 C CA . ALA A 1 104 ? 11.922 5.510 -31.413 1.00 69.12 104 ALA A CA 1
ATOM 817 C C . ALA A 1 104 ? 11.399 4.545 -30.341 1.00 69.12 104 ALA A C 1
ATOM 819 O O . ALA A 1 104 ? 10.233 4.166 -30.391 1.00 69.12 104 ALA A O 1
ATOM 820 N N . GLY A 1 105 ? 12.221 4.172 -29.357 1.00 70.75 105 GLY A N 1
ATOM 821 C CA . GLY A 1 105 ? 11.810 3.255 -28.288 1.00 70.75 105 GLY A CA 1
ATOM 822 C C . GLY A 1 105 ? 10.764 3.871 -27.359 1.00 70.75 105 GLY A C 1
ATOM 823 O O . GLY A 1 105 ? 9.702 3.284 -27.162 1.00 70.75 105 GLY A O 1
ATOM 824 N N . ILE A 1 106 ? 11.007 5.084 -26.849 1.00 73.31 106 ILE A N 1
ATOM 825 C CA . ILE A 1 106 ? 10.026 5.794 -26.008 1.00 73.31 106 ILE A CA 1
ATOM 826 C C . ILE A 1 106 ? 8.773 6.136 -26.813 1.00 73.31 106 ILE A C 1
ATOM 828 O O . ILE A 1 106 ? 7.668 5.897 -26.336 1.00 73.31 106 ILE A O 1
ATOM 832 N N . THR A 1 107 ? 8.919 6.633 -28.044 1.00 74.00 107 THR A N 1
ATOM 833 C CA . THR A 1 107 ? 7.755 6.966 -28.881 1.00 74.00 107 THR A CA 1
ATOM 834 C C . THR A 1 107 ? 6.936 5.720 -29.222 1.00 74.00 107 THR A C 1
ATOM 836 O O . THR A 1 107 ? 5.711 5.766 -29.176 1.00 74.00 107 THR A O 1
ATOM 839 N N . GLY A 1 108 ? 7.586 4.584 -29.489 1.00 68.62 108 GLY A N 1
ATOM 840 C CA . GLY A 1 108 ? 6.918 3.306 -29.731 1.00 68.62 108 GLY A CA 1
ATOM 841 C C . GLY A 1 108 ? 6.227 2.747 -28.489 1.00 68.62 108 GLY A C 1
ATOM 842 O O . GLY A 1 108 ? 5.129 2.214 -28.593 1.00 68.62 108 GLY A O 1
ATOM 843 N N . LEU A 1 109 ? 6.818 2.917 -27.304 1.00 71.81 109 LEU A N 1
ATOM 844 C CA . LEU A 1 109 ? 6.220 2.469 -26.047 1.00 71.81 109 LEU A CA 1
ATOM 845 C C . LEU A 1 109 ? 5.021 3.338 -25.649 1.00 71.81 109 LEU A C 1
ATOM 847 O O . LEU A 1 109 ? 3.985 2.814 -25.252 1.00 71.81 109 LEU A O 1
ATOM 851 N N . VAL A 1 110 ? 5.125 4.657 -25.822 1.00 73.00 110 VAL A N 1
ATOM 852 C CA . VAL A 1 110 ? 4.003 5.588 -25.631 1.00 73.00 110 VAL A CA 1
ATOM 853 C C . VAL A 1 110 ? 2.897 5.312 -26.649 1.00 73.00 110 VAL A C 1
ATOM 855 O O . VAL A 1 110 ? 1.734 5.233 -26.262 1.00 73.00 110 VAL A O 1
ATOM 858 N N . GLY A 1 111 ? 3.247 5.090 -27.919 1.00 73.50 111 GLY A N 1
ATOM 859 C CA . GLY A 1 111 ? 2.302 4.692 -28.963 1.00 73.50 111 GLY A CA 1
ATOM 860 C C . GLY A 1 111 ? 1.586 3.389 -28.620 1.00 73.50 111 GLY A C 1
ATOM 861 O O . GLY A 1 111 ? 0.364 3.352 -28.614 1.00 73.50 111 GLY A O 1
ATOM 862 N N . PHE A 1 112 ? 2.324 2.359 -28.203 1.00 73.00 112 PHE A N 1
ATOM 863 C CA . PHE A 1 112 ? 1.753 1.084 -27.769 1.00 73.00 112 PHE A CA 1
ATOM 864 C C . PHE A 1 112 ? 0.793 1.238 -26.583 1.00 73.00 112 PHE A C 1
ATOM 866 O O . PHE A 1 112 ? -0.272 0.623 -26.572 1.00 73.00 112 PHE A O 1
ATOM 873 N N . VAL A 1 113 ? 1.134 2.066 -25.591 1.00 73.62 113 VAL A N 1
ATOM 874 C CA . VAL A 1 113 ? 0.259 2.338 -24.439 1.00 73.62 113 VAL A CA 1
ATOM 8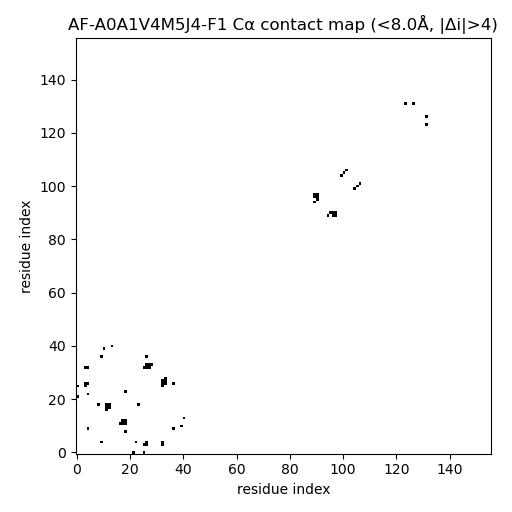75 C C . VAL A 1 113 ? -1.017 3.054 -24.879 1.00 73.62 113 VAL A C 1
ATOM 877 O O . VAL A 1 113 ? -2.105 2.659 -24.461 1.00 73.62 113 VAL A O 1
ATOM 880 N N . ILE A 1 114 ? -0.901 4.071 -25.737 1.00 75.06 114 ILE A N 1
ATOM 881 C CA . ILE A 1 114 ? -2.048 4.817 -26.266 1.00 75.06 114 ILE A CA 1
ATOM 882 C C . ILE A 1 114 ? -2.934 3.903 -27.115 1.00 75.06 114 ILE A C 1
ATOM 884 O O . ILE A 1 114 ? -4.137 3.857 -26.881 1.00 75.06 114 ILE A O 1
ATOM 888 N N . ASP A 1 115 ? -2.361 3.130 -28.035 1.00 76.12 115 ASP A N 1
ATOM 889 C CA . ASP A 1 115 ? -3.102 2.219 -28.911 1.00 76.12 115 ASP A CA 1
ATOM 890 C C . ASP A 1 115 ? -3.781 1.102 -28.119 1.00 76.12 115 ASP A C 1
ATOM 892 O O . ASP A 1 115 ? -4.936 0.770 -28.379 1.00 76.12 115 ASP A O 1
ATOM 896 N N . THR A 1 116 ? -3.110 0.563 -27.100 1.00 73.50 116 THR A N 1
ATOM 897 C CA . THR A 1 116 ? -3.706 -0.421 -26.190 1.00 73.50 116 THR A CA 1
ATOM 898 C C . THR A 1 116 ? -4.875 0.199 -25.429 1.00 73.50 116 THR A C 1
ATOM 900 O O . THR A 1 116 ? -5.954 -0.384 -25.372 1.00 73.50 116 THR A O 1
ATOM 903 N N . PHE A 1 117 ? -4.702 1.404 -24.883 1.00 71.75 117 PHE A N 1
ATOM 904 C CA . PHE A 1 117 ? -5.744 2.105 -24.136 1.00 71.75 117 PHE A CA 1
ATOM 905 C C . PHE A 1 117 ? -6.955 2.468 -25.011 1.00 71.75 117 PHE A C 1
ATOM 907 O O . PHE A 1 117 ? -8.098 2.219 -24.627 1.00 71.75 117 PHE A O 1
ATOM 914 N N . VAL A 1 118 ? -6.720 2.998 -26.212 1.00 72.62 118 VAL A N 1
ATOM 915 C CA . VAL A 1 118 ? -7.766 3.310 -27.196 1.00 72.62 118 VAL A CA 1
ATOM 916 C C . VAL A 1 118 ? -8.445 2.030 -27.682 1.00 72.62 118 VAL A C 1
ATOM 918 O O . VAL A 1 118 ? -9.671 1.987 -27.765 1.00 72.62 118 VAL A O 1
ATOM 921 N N . GLY A 1 119 ? -7.685 0.959 -27.920 1.00 71.94 119 GLY A N 1
ATOM 922 C CA . GLY A 1 119 ? -8.210 -0.366 -28.242 1.00 71.94 119 GLY A CA 1
ATOM 923 C C . GLY A 1 119 ? -9.140 -0.897 -27.151 1.00 71.94 119 GLY A C 1
ATOM 924 O O . GLY A 1 119 ? -10.246 -1.340 -27.453 1.00 71.94 119 GLY A O 1
ATOM 925 N N . PHE A 1 120 ? -8.756 -0.765 -25.879 1.00 73.19 120 PHE A N 1
ATOM 926 C CA . PHE A 1 120 ? -9.613 -1.111 -24.744 1.00 73.19 120 PHE A CA 1
ATOM 927 C C . PHE A 1 120 ? -10.875 -0.246 -24.663 1.00 73.19 120 PHE A C 1
ATOM 929 O O . PHE A 1 120 ? -11.946 -0.780 -24.377 1.00 73.19 120 PHE A O 1
ATOM 936 N N . LEU A 1 121 ? -10.790 1.057 -24.947 1.00 70.94 121 LEU A N 1
ATOM 937 C CA . LEU A 1 121 ? -11.958 1.945 -24.969 1.00 70.94 121 LEU A CA 1
ATOM 938 C C . LEU A 1 121 ? -12.940 1.588 -26.091 1.00 70.94 121 LEU A C 1
ATOM 940 O O . LEU A 1 121 ? -14.141 1.501 -25.845 1.00 70.94 121 LEU A O 1
ATOM 944 N N . ILE A 1 122 ? -12.447 1.338 -27.305 1.00 72.81 122 ILE A N 1
ATOM 945 C CA . ILE A 1 122 ? -13.276 0.959 -28.460 1.00 72.81 122 ILE A CA 1
ATOM 946 C C . ILE A 1 122 ? -13.889 -0.430 -28.251 1.00 72.81 122 ILE A C 1
ATOM 948 O O . ILE A 1 122 ? -15.067 -0.648 -28.537 1.00 72.81 122 ILE A O 1
ATOM 952 N N . MET A 1 123 ? -13.113 -1.372 -27.714 1.00 68.19 123 MET A N 1
ATOM 953 C CA . MET A 1 123 ? -13.608 -2.696 -27.353 1.00 68.19 123 MET A CA 1
ATOM 954 C C . MET A 1 123 ? -14.688 -2.568 -26.268 1.00 68.19 123 MET A C 1
ATOM 956 O O . MET A 1 123 ? -15.775 -3.119 -26.427 1.00 68.19 123 MET A O 1
ATOM 960 N N . GLY A 1 124 ? -14.459 -1.746 -25.241 1.00 64.62 124 GLY A N 1
ATOM 961 C CA . GLY A 1 124 ? -15.429 -1.434 -24.190 1.00 64.62 124 GLY A CA 1
ATOM 962 C C . GLY A 1 124 ? -16.730 -0.794 -24.691 1.00 64.62 124 GLY A C 1
ATOM 963 O O . GLY A 1 124 ? -17.779 -1.053 -24.116 1.00 64.62 124 GLY A O 1
ATOM 964 N N . GLN A 1 125 ? -16.707 -0.020 -25.780 1.00 68.81 125 GLN A N 1
ATOM 965 C CA . GLN A 1 125 ? -17.923 0.547 -26.382 1.00 68.81 125 GLN A CA 1
ATOM 966 C C . GLN A 1 125 ? -18.766 -0.484 -27.151 1.00 68.81 125 GLN A C 1
ATOM 968 O O . GLN A 1 125 ? -19.983 -0.339 -27.224 1.00 68.81 125 GLN A O 1
ATOM 973 N N . ASN A 1 126 ? -18.138 -1.528 -27.698 1.00 67.50 126 ASN A N 1
ATOM 974 C CA . ASN A 1 126 ? -18.815 -2.600 -28.441 1.00 67.50 126 ASN A CA 1
ATOM 975 C C . ASN A 1 126 ? -19.147 -3.831 -27.579 1.00 67.50 126 ASN A C 1
ATOM 977 O O . ASN A 1 126 ? -19.835 -4.747 -28.033 1.00 67.50 126 ASN A O 1
ATOM 981 N N . LEU A 1 127 ? -18.659 -3.875 -26.340 1.00 66.38 127 LEU A N 1
ATOM 982 C CA . LEU A 1 127 ? -18.915 -4.952 -25.393 1.00 66.38 127 LEU A CA 1
ATOM 983 C C . LEU A 1 127 ? -20.210 -4.690 -24.624 1.00 66.38 127 LEU A C 1
ATOM 985 O O . LEU A 1 127 ? -20.413 -3.628 -24.040 1.00 66.38 127 LEU A O 1
ATOM 989 N N . ALA A 1 128 ? -21.087 -5.696 -24.584 1.00 70.75 128 ALA A N 1
ATOM 990 C CA . ALA A 1 128 ? -22.288 -5.636 -23.761 1.00 70.75 128 ALA A CA 1
ATOM 991 C C . ALA A 1 128 ? -21.900 -5.340 -22.293 1.00 70.75 128 ALA A C 1
ATOM 993 O O . ALA A 1 128 ? -20.947 -5.948 -21.795 1.00 70.75 128 ALA A O 1
ATOM 994 N N . PRO A 1 129 ? -22.644 -4.486 -21.564 1.00 72.94 129 PRO A N 1
ATOM 995 C CA . PRO A 1 129 ? -22.307 -4.090 -20.191 1.00 72.94 129 PRO A CA 1
ATOM 996 C C . PRO A 1 129 ? -22.018 -5.269 -19.249 1.00 72.94 129 PRO A C 1
ATOM 998 O O . PRO A 1 129 ? -21.160 -5.177 -18.376 1.00 72.94 129 PRO A O 1
ATOM 1001 N N . ALA A 1 130 ? -22.685 -6.408 -19.465 1.00 69.31 130 ALA A N 1
ATOM 1002 C CA . ALA A 1 130 ? -22.478 -7.641 -18.710 1.00 69.31 130 ALA A CA 1
ATOM 1003 C C . ALA A 1 130 ? -21.076 -8.256 -18.890 1.00 69.31 130 ALA A C 1
ATOM 1005 O O . ALA A 1 130 ? -20.526 -8.800 -17.936 1.00 69.31 130 ALA A O 1
ATOM 1006 N N . LEU A 1 131 ? -20.477 -8.157 -20.080 1.00 71.94 131 LEU A N 1
ATOM 1007 C CA . LEU A 1 131 ? -19.131 -8.671 -20.347 1.00 71.94 131 LEU A CA 1
ATOM 1008 C C . LEU A 1 131 ? -18.047 -7.781 -19.734 1.00 71.94 131 LEU A C 1
ATOM 1010 O O . LEU A 1 131 ? -17.056 -8.302 -19.234 1.00 71.94 131 LEU A O 1
ATOM 1014 N N . ILE A 1 132 ? -18.255 -6.461 -19.706 1.00 69.69 132 ILE A N 1
ATOM 1015 C CA . ILE A 1 132 ? -17.371 -5.533 -18.984 1.00 69.69 132 ILE A CA 1
ATOM 1016 C C . ILE A 1 132 ? -17.398 -5.866 -17.489 1.00 69.69 132 ILE A C 1
ATOM 1018 O O . ILE A 1 132 ? -16.352 -6.001 -16.860 1.00 69.69 132 ILE A O 1
ATOM 1022 N N . LEU A 1 133 ? -18.595 -6.080 -16.935 1.00 71.81 133 LEU A N 1
ATOM 1023 C CA . LEU A 1 133 ? -18.777 -6.452 -15.532 1.00 71.81 133 LEU A CA 1
ATOM 1024 C C . LEU A 1 133 ? -18.131 -7.808 -15.208 1.00 71.81 133 LEU A C 1
ATOM 1026 O O . LEU A 1 133 ? -17.474 -7.943 -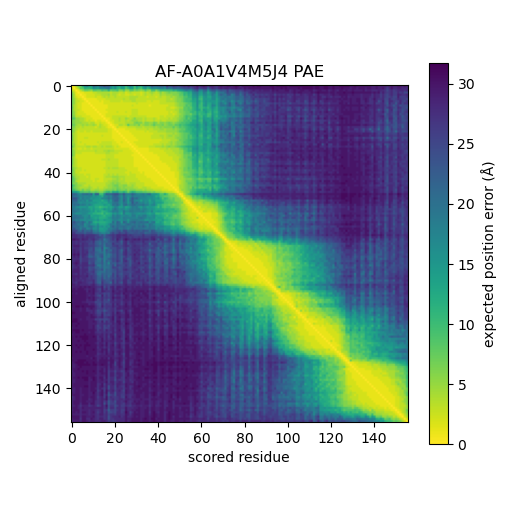14.179 1.00 71.81 133 LEU A O 1
ATOM 1030 N N . ALA A 1 134 ? -18.259 -8.787 -16.107 1.00 71.56 134 ALA A N 1
ATOM 1031 C CA . ALA A 1 134 ? -17.615 -10.091 -15.978 1.00 71.56 134 ALA A CA 1
ATOM 1032 C C . ALA A 1 134 ? -16.082 -10.001 -16.059 1.00 71.56 134 ALA A C 1
ATOM 1034 O O . ALA A 1 134 ? -15.395 -10.652 -15.276 1.00 71.56 134 ALA A O 1
ATOM 1035 N N . ALA A 1 135 ? -15.538 -9.173 -16.956 1.00 72.12 135 ALA A N 1
ATOM 1036 C CA . ALA A 1 135 ? -14.097 -8.963 -17.089 1.00 72.12 135 ALA A CA 1
ATOM 1037 C C . ALA A 1 135 ? -13.502 -8.260 -15.859 1.00 72.12 135 ALA A C 1
ATOM 1039 O O . ALA A 1 135 ? -12.469 -8.690 -15.348 1.00 72.12 135 ALA A O 1
ATOM 1040 N N . VAL A 1 136 ? -14.175 -7.230 -15.336 1.00 75.12 136 VAL A N 1
ATOM 1041 C CA . VAL A 1 136 ? -13.768 -6.551 -14.094 1.00 75.12 136 VAL A CA 1
ATOM 1042 C C . VAL A 1 136 ? -13.849 -7.509 -12.905 1.00 75.12 136 VAL A C 1
ATOM 1044 O O . VAL A 1 136 ? -12.908 -7.586 -12.121 1.00 75.12 136 VAL A O 1
ATOM 1047 N N . ALA A 1 137 ? -14.923 -8.295 -12.794 1.00 71.75 137 ALA A N 1
ATOM 1048 C CA . ALA A 1 137 ? -15.043 -9.311 -11.750 1.00 71.75 137 ALA A CA 1
ATOM 1049 C C . ALA A 1 137 ? -13.921 -10.360 -11.840 1.00 71.75 137 ALA A C 1
ATOM 1051 O O . ALA A 1 137 ? -13.327 -10.710 -10.822 1.00 71.75 137 ALA A O 1
ATOM 1052 N N . ALA A 1 138 ? -13.582 -10.821 -13.046 1.00 76.31 138 ALA A N 1
ATOM 1053 C CA . ALA A 1 138 ? -12.477 -11.749 -13.264 1.00 76.31 138 ALA A CA 1
ATOM 1054 C C . ALA A 1 138 ? -11.119 -11.140 -12.877 1.00 76.31 138 ALA A C 1
ATOM 1056 O O . ALA A 1 138 ? -10.327 -11.809 -12.216 1.00 76.31 138 ALA A O 1
ATOM 1057 N N . ALA A 1 139 ? -10.863 -9.874 -13.219 1.00 77.25 139 ALA A N 1
ATOM 1058 C CA . ALA A 1 139 ? -9.637 -9.174 -12.834 1.00 77.25 139 ALA A CA 1
ATOM 1059 C C . ALA A 1 139 ? -9.492 -9.065 -11.306 1.00 77.25 139 ALA A C 1
ATOM 1061 O O . ALA A 1 139 ? -8.435 -9.388 -10.769 1.00 77.25 139 ALA A O 1
ATOM 1062 N N . VAL A 1 140 ? -10.573 -8.716 -10.600 1.00 81.44 140 VAL A N 1
ATOM 1063 C CA . VAL A 1 140 ? -10.602 -8.667 -9.127 1.00 81.44 140 VAL A CA 1
ATOM 1064 C C . VAL A 1 140 ? -10.348 -10.050 -8.512 1.00 81.44 140 VAL A C 1
ATOM 1066 O O . VAL A 1 140 ? -9.624 -10.169 -7.525 1.00 81.44 140 VAL A O 1
ATOM 1069 N N . ILE A 1 141 ? -10.900 -11.118 -9.098 1.00 85.31 141 ILE A N 1
ATOM 1070 C CA . ILE A 1 141 ? -10.651 -12.497 -8.644 1.00 85.31 141 ILE A CA 1
ATOM 1071 C C . ILE A 1 141 ? -9.175 -12.879 -8.825 1.00 85.31 141 ILE A C 1
ATOM 1073 O O . ILE A 1 141 ? -8.591 -13.499 -7.935 1.00 85.31 141 ILE A O 1
ATOM 1077 N N . ILE A 1 142 ? -8.561 -12.505 -9.950 1.00 85.12 142 ILE A N 1
ATOM 1078 C CA . ILE A 1 142 ? -7.136 -12.755 -10.210 1.00 85.12 142 ILE A CA 1
ATOM 1079 C C . ILE A 1 142 ? -6.267 -11.991 -9.208 1.00 85.12 142 ILE A C 1
ATOM 1081 O O . ILE A 1 142 ? -5.345 -12.571 -8.639 1.00 85.12 142 ILE A O 1
ATOM 1085 N N . GLU A 1 143 ? -6.575 -10.722 -8.945 1.00 79.50 143 GLU A N 1
ATOM 1086 C CA . GLU A 1 143 ? -5.856 -9.903 -7.966 1.00 79.50 143 GLU A CA 1
ATOM 1087 C C . GLU A 1 143 ? -5.919 -10.520 -6.561 1.00 79.50 143 GLU A C 1
ATOM 1089 O O . GLU A 1 143 ? -4.888 -10.701 -5.910 1.00 79.50 143 GLU A O 1
ATOM 1094 N N . LEU A 1 144 ? -7.106 -10.958 -6.128 1.00 82.50 144 LEU A N 1
ATOM 1095 C CA . LEU A 1 144 ? -7.280 -11.694 -4.873 1.00 82.50 144 LEU A CA 1
ATOM 1096 C C . LEU A 1 144 ? -6.444 -12.975 -4.838 1.00 82.50 144 LEU A C 1
ATOM 1098 O O . LEU A 1 144 ? -5.809 -13.270 -3.826 1.00 82.50 144 LEU A O 1
ATOM 1102 N N . PHE A 1 145 ? -6.408 -13.732 -5.933 1.00 87.38 145 PHE A N 1
ATOM 1103 C CA . PHE A 1 145 ? -5.624 -14.961 -6.015 1.00 87.38 145 PHE A CA 1
ATOM 1104 C C . PHE A 1 145 ? -4.117 -14.698 -5.886 1.00 87.38 145 PHE A C 1
ATOM 1106 O O . PHE A 1 145 ? -3.423 -15.416 -5.161 1.00 87.38 145 PHE A O 1
ATOM 1113 N N . VAL A 1 146 ? -3.615 -13.647 -6.540 1.00 85.81 146 VAL A N 1
ATOM 1114 C CA . VAL A 1 146 ? -2.212 -13.218 -6.446 1.00 85.81 146 VAL A CA 1
ATOM 1115 C C . VAL A 1 146 ? -1.871 -12.786 -5.021 1.00 85.81 146 VAL A C 1
ATOM 1117 O O . VAL A 1 146 ? -0.869 -13.245 -4.475 1.00 85.81 146 VAL A O 1
ATOM 1120 N N . LEU A 1 147 ? -2.723 -11.981 -4.383 1.00 81.44 147 LEU A N 1
ATOM 1121 C CA . LEU A 1 147 ? -2.526 -11.538 -2.999 1.00 81.44 147 LEU A CA 1
ATOM 1122 C C . LEU A 1 147 ? -2.537 -12.706 -2.007 1.00 81.44 147 LEU A C 1
ATOM 1124 O O . LEU A 1 147 ? -1.711 -12.750 -1.094 1.00 81.44 147 LEU A O 1
ATOM 1128 N N . ILE A 1 148 ? -3.421 -13.689 -2.201 1.00 82.25 148 ILE A N 1
ATOM 1129 C CA . ILE A 1 148 ? -3.446 -14.912 -1.389 1.00 82.25 148 ILE A CA 1
ATOM 1130 C C . ILE A 1 148 ? -2.136 -15.684 -1.561 1.00 82.25 148 ILE A C 1
ATOM 1132 O O . ILE A 1 148 ? -1.533 -16.095 -0.568 1.00 82.25 148 ILE A O 1
ATOM 1136 N N . LYS A 1 149 ? -1.659 -15.860 -2.798 1.00 81.31 149 LYS A N 1
ATOM 1137 C CA . LYS A 1 149 ? -0.401 -16.566 -3.065 1.00 81.31 149 LYS A CA 1
ATOM 1138 C C . LYS A 1 149 ? 0.809 -15.849 -2.476 1.00 81.31 149 LYS A C 1
ATOM 1140 O O . LYS A 1 149 ? 1.606 -16.514 -1.822 1.00 81.31 149 LYS A O 1
ATOM 1145 N N . LEU A 1 150 ? 0.910 -14.530 -2.621 1.00 74.25 150 LEU A N 1
ATOM 1146 C CA . LEU A 1 150 ? 1.984 -13.730 -2.019 1.00 74.25 150 LEU A CA 1
ATOM 1147 C C . LEU A 1 150 ? 2.000 -13.858 -0.495 1.00 74.25 150 LEU A C 1
ATOM 1149 O O . LEU A 1 150 ? 3.032 -14.181 0.083 1.00 74.25 150 LEU A O 1
ATOM 1153 N N . LYS A 1 151 ? 0.833 -13.757 0.148 1.00 71.31 151 LYS A N 1
ATOM 1154 C CA . LYS A 1 151 ? 0.698 -13.952 1.597 1.00 71.31 151 LYS A CA 1
ATOM 1155 C C . LYS A 1 151 ? 1.111 -15.351 2.064 1.00 71.31 151 LYS A C 1
ATOM 1157 O O . LYS A 1 151 ? 1.538 -15.521 3.199 1.00 71.31 151 LYS A O 1
ATOM 1162 N N . THR A 1 152 ? 0.966 -16.358 1.202 1.00 74.12 152 THR A N 1
ATOM 1163 C CA . THR A 1 152 ? 1.398 -17.730 1.509 1.00 74.12 152 THR A CA 1
ATOM 1164 C C . THR A 1 152 ? 2.924 -17.872 1.441 1.00 74.12 152 THR A C 1
ATOM 1166 O O . THR A 1 152 ? 3.477 -18.720 2.130 1.00 74.12 152 THR A O 1
ATOM 1169 N N . VAL A 1 153 ? 3.597 -17.055 0.625 1.00 65.56 153 VAL A N 1
ATOM 1170 C CA . VAL A 1 153 ? 5.058 -17.069 0.428 1.00 65.56 153 VAL A CA 1
ATOM 1171 C C . VAL A 1 153 ? 5.784 -16.203 1.463 1.00 65.56 153 VAL A C 1
ATOM 1173 O O . VAL A 1 153 ? 6.872 -16.560 1.888 1.00 65.56 153 VAL A O 1
ATOM 1176 N N . GLU A 1 154 ? 5.184 -15.102 1.917 1.00 55.00 154 GLU A N 1
ATOM 1177 C CA . GLU A 1 154 ? 5.741 -14.252 2.987 1.00 55.00 154 GLU A CA 1
ATOM 1178 C C . GLU A 1 154 ? 5.555 -14.841 4.402 1.00 55.00 154 GLU A C 1
ATOM 1180 O O . GLU A 1 154 ? 6.109 -14.327 5.369 1.00 55.00 154 GLU A O 1
ATOM 1185 N N . GLY A 1 155 ? 4.752 -15.904 4.538 1.00 51.62 155 GLY A N 1
ATOM 1186 C CA . GLY A 1 155 ? 4.467 -16.590 5.804 1.00 51.62 155 GLY A CA 1
ATOM 1187 C C . GLY A 1 155 ? 5.412 -17.748 6.158 1.00 51.62 155 GLY A C 1
ATOM 1188 O O . GLY A 1 155 ? 5.114 -18.478 7.105 1.00 51.62 155 GLY A O 1
ATOM 1189 N N . THR A 1 156 ? 6.501 -17.935 5.407 1.00 44.69 156 THR A N 1
ATOM 1190 C CA . THR A 1 156 ? 7.602 -18.890 5.661 1.00 44.69 156 THR A CA 1
ATOM 1191 C C . THR A 1 156 ? 8.914 -18.147 5.810 1.00 44.69 156 THR A C 1
ATOM 1193 O O . THR A 1 156 ? 9.687 -18.511 6.721 1.00 44.69 156 THR A O 1
#

Solvent-accessible surface area (backbone atoms only — not comparable to full-atom values): 9104 Å² total; per-residue (Å²): 131,96,69,81,81,56,72,65,62,56,47,38,53,75,73,68,48,95,69,60,67,70,57,55,52,45,38,71,70,36,68,68,47,39,53,52,51,50,55,51,49,54,50,48,53,53,56,63,68,61,59,70,89,75,72,80,63,88,61,52,68,56,58,51,51,60,71,71,57,78,69,63,58,64,55,52,52,51,53,53,52,53,51,50,50,53,53,51,52,46,40,75,76,36,64,67,53,54,59,44,39,64,50,56,46,47,52,49,51,53,46,49,52,50,52,49,52,51,49,51,51,56,50,56,73,73,44,58,72,68,55,55,52,50,51,52,51,49,50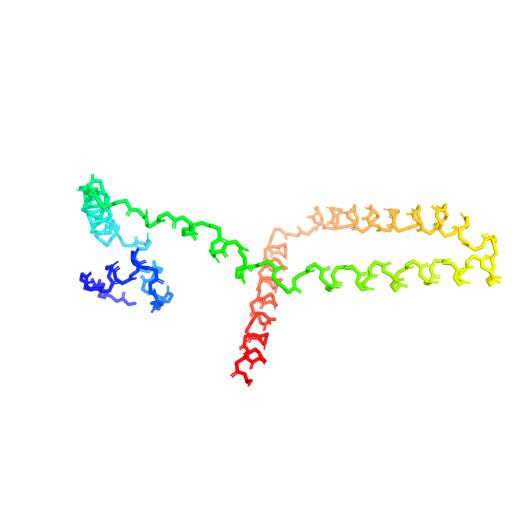,53,51,50,52,52,50,50,53,52,52,50,55,62,62,76,72,113

Secondary structure (DSSP, 8-state):
--SPPPHHHHHHHHTT----HHHHHHHHH-HHHHHHHHHHHHHHHHHHHT--SPPPPTTHHHHHHHHHSTTHHHHHHHHHHHHHHHHHHHHHH-HHHHHHIIIIIHHHHHHHHHHHHHHHHHHHHHS-HHHHHHHHHHHHHHHHHHHHHHHHHTT-

Radius of gyration: 26.72 Å; Cα contacts (8 Å, |Δi|>4): 37; chains: 1; bounding box: 59×34×62 Å

Sequence (156 aa):
MDKCPDMITIQAYIDGEKIDDSIIAHMKGCQSCRRRLMEIRVLKETADRLAGKEKLPEGFMEALSARTRDSSLLAAITTAAIFLVLVISAYFLNPGYLQWWFSAGITGLVGFVIDTFVGFLIMGQNLAPALILAAVAAAVIIELFVLIKLKTVEGT

Mean predicted aligned error: 18.97 Å